Protein AF-A0A2A5FV32-F1 (afdb_monomer)

Sequence (142 aa):
MTMEETANTTEHREHEEIYANAVRAGKRTYFFDVRRTRGNDYYLTITESKRRYNEDGTFHYQKHKVFLYKEDFEKFTDALTEAIKKIIELNKDKNDEMVDKISNNFTDVNFEDLGIPEQEKTEASDEQKAEEVIAEEEAKSE

Mean predicted aligned error: 16.53 Å

Structure (mmCIF, N/CA/C/O backbone):
data_AF-A0A2A5FV32-F1
#
_entry.id   AF-A0A2A5FV32-F1
#
loop_
_atom_site.group_PDB
_atom_site.id
_atom_site.type_symbol
_atom_site.label_atom_id
_atom_site.label_alt_id
_atom_site.label_comp_id
_atom_site.label_asym_id
_atom_site.label_entity_id
_atom_site.label_seq_id
_atom_site.pdbx_PDB_ins_code
_atom_site.Cartn_x
_atom_site.Cartn_y
_atom_site.Cartn_z
_atom_site.occupancy
_atom_site.B_iso_or_equiv
_atom_site.au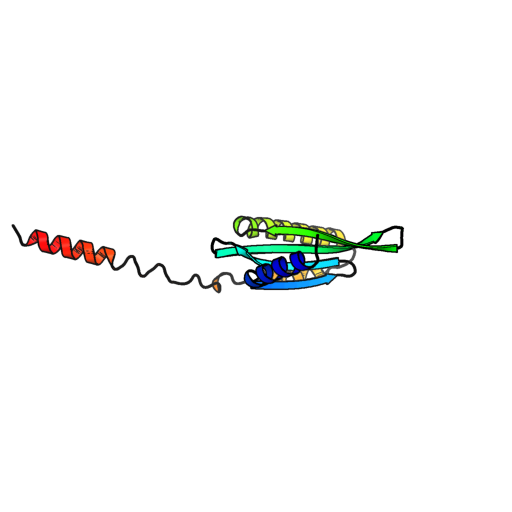th_seq_id
_atom_site.auth_comp_id
_atom_site.auth_asym_id
_atom_site.auth_atom_id
_atom_site.pdbx_PDB_model_num
ATOM 1 N N . MET A 1 1 ? 6.418 -30.245 -10.513 1.00 40.56 1 MET A N 1
ATOM 2 C CA . MET A 1 1 ? 5.256 -29.581 -9.892 1.00 40.56 1 MET A CA 1
ATOM 3 C C . MET A 1 1 ? 4.292 -29.261 -11.022 1.00 40.56 1 MET A C 1
ATOM 5 O O . MET A 1 1 ? 4.665 -28.522 -11.926 1.00 40.56 1 MET A O 1
ATOM 9 N N . THR A 1 2 ? 3.185 -29.996 -11.095 1.00 39.62 2 THR A N 1
ATOM 10 C CA . THR A 1 2 ? 2.245 -30.035 -12.227 1.00 39.62 2 THR A CA 1
ATOM 11 C C . THR A 1 2 ? 1.302 -28.830 -12.207 1.00 39.62 2 THR A C 1
ATOM 13 O O . THR A 1 2 ? 0.994 -28.288 -11.150 1.00 39.62 2 THR A O 1
ATOM 16 N N . MET A 1 3 ? 0.847 -28.396 -13.387 1.00 47.47 3 MET A N 1
ATOM 17 C CA . MET A 1 3 ? 0.011 -27.198 -13.563 1.00 47.47 3 MET A CA 1
ATOM 18 C C . MET A 1 3 ? -1.350 -27.254 -12.834 1.00 47.47 3 MET A C 1
ATOM 20 O O . MET A 1 3 ? -1.954 -26.207 -12.617 1.00 47.47 3 MET A O 1
ATOM 24 N N . GLU A 1 4 ? -1.799 -28.428 -12.378 1.00 44.41 4 GLU A N 1
ATOM 25 C CA . GLU A 1 4 ? -3.030 -28.597 -11.584 1.00 44.41 4 GLU A CA 1
ATOM 26 C C . GLU A 1 4 ? -2.939 -28.017 -10.162 1.00 44.41 4 GLU A C 1
ATOM 28 O O . GLU A 1 4 ? -3.949 -27.599 -9.603 1.00 44.41 4 GLU A O 1
ATOM 33 N N . GLU A 1 5 ? -1.740 -27.896 -9.584 1.00 40.31 5 GLU A N 1
ATOM 34 C CA . GLU A 1 5 ? -1.570 -27.373 -8.217 1.00 40.31 5 GLU A CA 1
ATOM 35 C C . GLU A 1 5 ? -1.752 -25.839 -8.143 1.00 40.31 5 GLU A C 1
ATOM 37 O O . GLU A 1 5 ? -2.017 -25.266 -7.085 1.00 40.31 5 GLU A O 1
ATOM 42 N N . THR A 1 6 ? -1.670 -25.151 -9.289 1.00 45.81 6 THR A N 1
ATOM 43 C CA . THR A 1 6 ? -1.813 -23.686 -9.359 1.00 45.81 6 THR A CA 1
ATOM 44 C C . THR A 1 6 ? -3.261 -23.192 -9.358 1.00 45.81 6 THR A C 1
ATOM 46 O O . THR A 1 6 ? -3.515 -22.081 -8.891 1.00 45.81 6 THR A O 1
ATOM 49 N N . ALA A 1 7 ? -4.220 -24.007 -9.808 1.00 44.19 7 ALA A N 1
ATOM 50 C CA . ALA A 1 7 ? -5.628 -23.609 -9.879 1.00 44.19 7 ALA A CA 1
ATOM 51 C C . ALA A 1 7 ? -6.270 -23.540 -8.483 1.00 44.19 7 ALA A C 1
ATOM 53 O O . ALA A 1 7 ? -6.899 -22.543 -8.131 1.00 44.19 7 ALA A O 1
ATOM 54 N N . ASN A 1 8 ? -5.988 -24.530 -7.632 1.00 39.22 8 ASN A N 1
ATOM 55 C CA . ASN A 1 8 ? -6.637 -24.670 -6.324 1.00 39.22 8 ASN A CA 1
ATOM 56 C C . ASN A 1 8 ? -6.202 -23.600 -5.298 1.00 39.22 8 ASN A C 1
ATOM 58 O O . ASN A 1 8 ? -6.913 -23.281 -4.351 1.00 39.22 8 ASN A O 1
ATOM 62 N N . THR A 1 9 ? -5.031 -22.986 -5.501 1.00 45.78 9 THR A N 1
ATOM 63 C CA . THR A 1 9 ? -4.564 -21.876 -4.650 1.00 45.78 9 THR A CA 1
ATOM 64 C C . THR A 1 9 ? -5.240 -20.545 -5.016 1.00 45.78 9 THR A C 1
ATOM 66 O O . THR A 1 9 ? -5.158 -19.583 -4.254 1.00 45.78 9 THR A O 1
ATOM 69 N N . THR A 1 10 ? -5.871 -20.448 -6.188 1.00 51.59 10 THR A N 1
ATOM 70 C CA . THR A 1 10 ? -6.459 -19.197 -6.690 1.00 51.59 10 THR A CA 1
ATOM 71 C C . THR A 1 10 ? -7.909 -19.042 -6.226 1.00 51.59 10 THR A C 1
ATOM 73 O O . THR A 1 10 ? -8.260 -17.974 -5.740 1.00 51.59 10 THR A O 1
ATOM 76 N N . GLU A 1 11 ? -8.700 -20.119 -6.220 1.00 49.41 11 GLU A N 1
ATOM 77 C CA . GLU A 1 11 ? -10.110 -20.084 -5.785 1.00 49.41 11 GLU A CA 1
ATOM 78 C C . GLU A 1 11 ? -10.278 -19.760 -4.289 1.00 49.41 11 GLU A C 1
ATOM 80 O O . GLU A 1 11 ? -11.127 -18.956 -3.910 1.00 49.41 11 GLU A O 1
ATOM 85 N N . HIS A 1 12 ? -9.408 -20.288 -3.419 1.00 51.19 12 HIS A N 1
ATOM 86 C CA . HIS A 1 12 ? -9.424 -19.923 -1.996 1.00 51.19 12 HIS A CA 1
ATOM 87 C C . HIS A 1 12 ? -8.994 -18.472 -1.731 1.00 51.19 12 HIS A C 1
ATOM 89 O O . HIS A 1 12 ? -9.350 -17.910 -0.698 1.00 51.19 12 HIS A O 1
ATOM 95 N N . ARG A 1 13 ? -8.232 -17.848 -2.642 1.00 55.59 13 ARG A N 1
ATOM 96 C CA . ARG A 1 13 ? -7.793 -16.452 -2.485 1.00 55.59 13 ARG A CA 1
ATOM 97 C C . ARG A 1 13 ? -8.897 -15.450 -2.790 1.00 55.59 13 ARG A C 1
ATOM 99 O O . ARG A 1 13 ? -8.855 -14.377 -2.199 1.00 55.59 13 ARG A O 1
ATOM 106 N N . GLU A 1 14 ? -9.834 -15.795 -3.670 1.00 55.94 14 GLU A N 1
ATOM 107 C CA . GLU A 1 14 ? -10.950 -14.925 -4.062 1.00 55.94 14 GLU A CA 1
ATOM 108 C C . GLU A 1 14 ? -12.035 -14.857 -2.978 1.00 55.94 14 GLU A C 1
ATOM 110 O O . GLU A 1 14 ? -12.624 -13.803 -2.765 1.00 55.94 14 GLU A O 1
ATOM 115 N N . HIS A 1 15 ? -12.252 -15.941 -2.225 1.00 55.69 15 HIS A N 1
ATOM 116 C CA . HIS A 1 15 ? -13.297 -15.994 -1.194 1.00 55.69 15 HIS A CA 1
ATOM 117 C C . HIS A 1 15 ? -13.001 -15.187 0.084 1.00 55.69 15 HIS A C 1
ATOM 119 O O . HIS A 1 15 ? -13.920 -14.918 0.857 1.00 55.69 15 HIS A O 1
ATOM 125 N N . GLU A 1 16 ? -11.749 -14.790 0.318 1.00 67.75 16 GLU A N 1
ATOM 126 C CA . GLU A 1 16 ? -11.340 -14.016 1.503 1.00 67.75 16 GLU A CA 1
ATOM 127 C C . GLU A 1 16 ? -11.004 -12.548 1.182 1.00 67.75 16 GLU A C 1
ATOM 129 O O . GLU A 1 16 ? -10.651 -11.791 2.090 1.00 67.75 16 GLU A O 1
ATOM 134 N N . GLU A 1 17 ? -11.086 -12.140 -0.088 1.00 75.94 17 GLU A N 1
ATOM 135 C CA . GLU A 1 17 ? -10.700 -10.813 -0.576 1.00 75.94 17 GLU A CA 1
ATOM 136 C C . GLU A 1 17 ? -11.930 -9.902 -0.696 1.00 75.94 17 GLU A C 1
ATOM 138 O O . GLU A 1 17 ? -12.800 -10.095 -1.538 1.00 75.94 17 GLU A O 1
ATOM 143 N N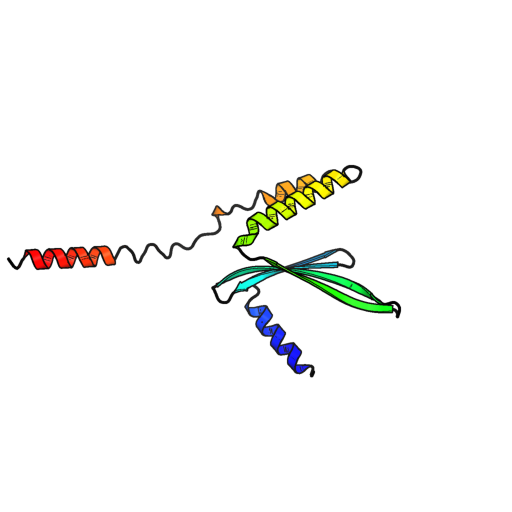 . ILE A 1 18 ? -12.020 -8.912 0.194 1.00 91.88 18 ILE A N 1
ATOM 144 C CA . ILE A 1 18 ? -13.190 -8.026 0.343 1.00 91.88 18 ILE A CA 1
ATOM 145 C C . ILE A 1 18 ? -13.043 -6.775 -0.518 1.00 91.88 18 ILE A C 1
ATOM 147 O O . ILE A 1 18 ? -14.021 -6.208 -0.998 1.00 91.88 18 ILE A O 1
ATOM 151 N N . TYR A 1 19 ? -11.803 -6.332 -0.695 1.00 93.56 19 TYR A N 1
ATOM 152 C CA . TYR A 1 19 ? -11.454 -5.175 -1.498 1.00 93.56 19 TYR A CA 1
ATOM 153 C C . TYR A 1 19 ? -10.116 -5.420 -2.176 1.00 93.56 19 TYR A C 1
ATOM 155 O O . TYR A 1 19 ? -9.199 -5.959 -1.556 1.00 93.56 19 TYR A O 1
ATOM 163 N N . ALA A 1 20 ? -10.005 -4.963 -3.419 1.00 94.06 20 ALA A N 1
ATOM 164 C CA . ALA A 1 20 ? -8.793 -5.043 -4.212 1.00 94.06 20 ALA A CA 1
ATOM 165 C C . ALA A 1 20 ? -8.617 -3.752 -5.012 1.00 94.06 20 ALA A C 1
ATOM 167 O O . ALA A 1 20 ? -9.526 -3.318 -5.725 1.00 94.06 20 ALA A O 1
ATOM 168 N N . ASN A 1 21 ? -7.435 -3.146 -4.933 1.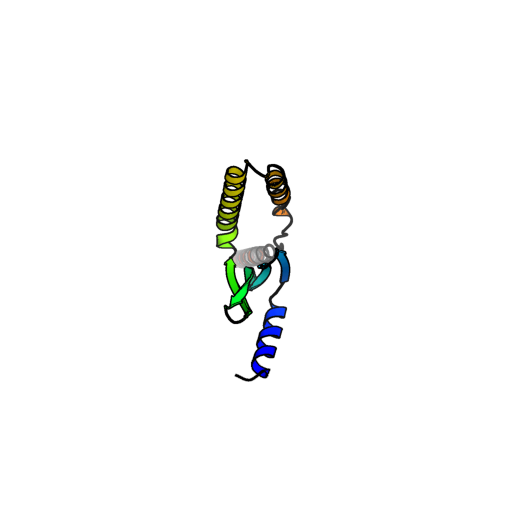00 95.00 21 ASN A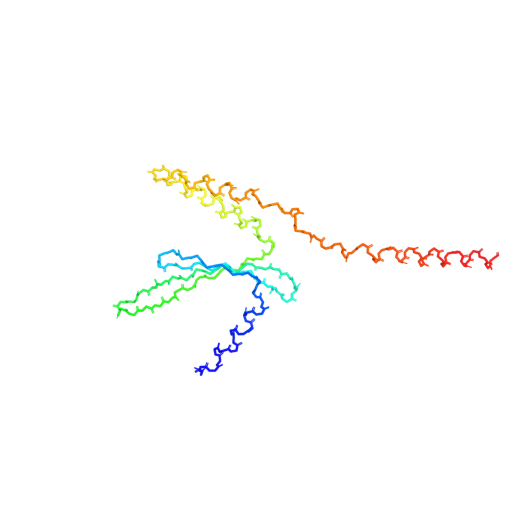 N 1
ATOM 169 C CA . ASN A 1 21 ? -7.082 -1.993 -5.754 1.00 95.00 21 ASN A CA 1
ATOM 170 C C . ASN A 1 21 ? -5.652 -2.109 -6.279 1.00 95.00 21 ASN A C 1
ATOM 172 O O . ASN A 1 21 ? -4.705 -2.299 -5.517 1.00 95.00 21 ASN A O 1
ATOM 176 N N . ALA A 1 22 ? -5.496 -1.969 -7.596 1.00 95.50 22 ALA A N 1
ATOM 177 C CA . ALA A 1 22 ? -4.214 -2.051 -8.276 1.00 95.50 22 ALA A CA 1
ATOM 178 C C . ALA A 1 22 ? -3.812 -0.694 -8.871 1.00 95.50 22 ALA A C 1
ATOM 180 O O . ALA A 1 22 ? -4.462 -0.168 -9.775 1.00 95.50 22 ALA A O 1
ATOM 181 N N . VAL A 1 23 ? -2.668 -0.169 -8.433 1.00 96.56 23 VAL A N 1
ATOM 182 C CA . VAL A 1 23 ? -2.098 1.100 -8.897 1.00 96.56 23 VAL A CA 1
ATOM 183 C C . VAL A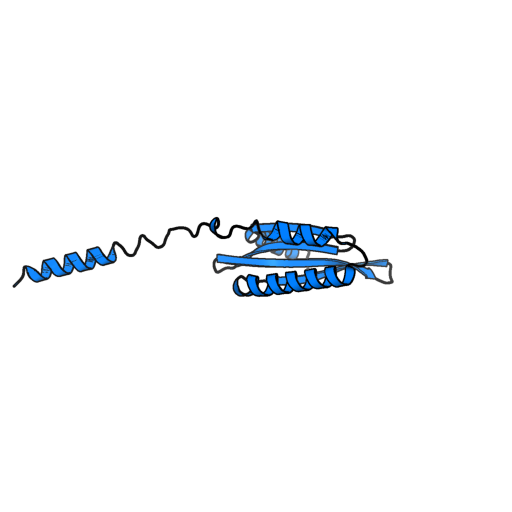 1 23 ? -0.851 0.831 -9.738 1.00 96.56 23 VAL A C 1
ATOM 185 O O . VAL A 1 23 ? 0.172 0.344 -9.250 1.00 96.56 23 VAL A O 1
ATOM 188 N N . ARG A 1 24 ? -0.908 1.164 -11.032 1.00 94.94 24 ARG A N 1
ATOM 189 C CA . ARG A 1 24 ? 0.234 1.045 -11.953 1.00 94.94 24 ARG A CA 1
ATOM 190 C C . ARG A 1 24 ? 1.105 2.300 -11.917 1.00 94.94 24 ARG A C 1
ATOM 192 O O . ARG A 1 24 ? 0.623 3.398 -12.158 1.00 94.94 24 ARG A O 1
ATOM 199 N N . ALA A 1 25 ? 2.407 2.115 -11.705 1.00 93.00 25 ALA A N 1
ATOM 200 C CA . ALA A 1 25 ? 3.407 3.180 -11.663 1.00 93.00 25 ALA A CA 1
ATOM 201 C C . ALA A 1 25 ? 4.652 2.779 -12.477 1.00 93.00 25 ALA A C 1
ATOM 203 O O . ALA A 1 25 ? 5.660 2.288 -11.956 1.00 93.00 25 ALA A O 1
ATOM 204 N N . GLY A 1 26 ? 4.579 2.946 -13.800 1.00 94.00 26 GLY A N 1
ATOM 205 C CA . GLY A 1 26 ? 5.674 2.608 -14.713 1.00 94.00 26 GLY A CA 1
ATOM 206 C C . GLY A 1 26 ? 6.044 1.118 -14.674 1.00 94.00 26 GLY A C 1
ATOM 207 O O . GLY A 1 26 ? 5.272 0.269 -15.109 1.00 94.00 26 GLY A O 1
ATOM 208 N N . LYS A 1 27 ? 7.246 0.788 -14.172 1.00 94.12 27 LYS A N 1
ATOM 209 C CA . LYS A 1 27 ? 7.734 -0.606 -14.039 1.00 94.12 27 LYS A CA 1
ATOM 210 C C . LYS A 1 27 ? 7.246 -1.314 -12.764 1.00 94.12 27 LYS A C 1
ATOM 212 O O . LYS A 1 27 ? 7.602 -2.479 -12.560 1.00 94.12 27 LYS A O 1
ATOM 217 N N . ARG A 1 28 ? 6.506 -0.615 -11.899 1.00 96.25 28 ARG A N 1
ATOM 218 C CA . ARG A 1 28 ? 5.958 -1.133 -10.641 1.00 96.25 28 ARG A CA 1
ATOM 219 C C . ARG A 1 28 ? 4.434 -1.185 -10.704 1.00 96.25 28 ARG A C 1
ATOM 221 O O . ARG A 1 28 ? 3.795 -0.383 -11.384 1.00 96.25 28 ARG A O 1
ATOM 228 N N . THR A 1 29 ? 3.845 -2.136 -10.001 1.00 97.06 29 THR A N 1
ATOM 229 C CA . THR A 1 29 ? 2.407 -2.190 -9.728 1.00 97.06 29 THR A CA 1
ATOM 230 C C . THR A 1 29 ? 2.230 -2.437 -8.242 1.00 97.06 29 THR A C 1
ATOM 232 O O . THR A 1 29 ? 2.838 -3.362 -7.708 1.00 97.06 29 THR A O 1
ATOM 235 N N . TYR A 1 30 ? 1.445 -1.591 -7.591 1.00 97.50 30 TYR A N 1
ATOM 236 C CA . TYR A 1 30 ? 1.079 -1.727 -6.190 1.00 97.50 30 TYR A CA 1
ATOM 237 C C . TYR A 1 30 ? -0.312 -2.346 -6.113 1.00 97.50 30 TYR A C 1
ATOM 239 O O . TYR A 1 30 ? -1.199 -1.927 -6.850 1.00 97.50 30 TYR A O 1
ATOM 247 N N . PHE A 1 31 ? -0.485 -3.338 -5.253 1.00 96.69 31 PHE A N 1
ATOM 248 C CA . PHE A 1 31 ? -1.764 -3.977 -4.964 1.00 96.69 31 PHE A CA 1
ATOM 249 C C . PHE A 1 31 ? -2.103 -3.717 -3.501 1.00 96.69 31 PHE A C 1
ATOM 251 O O . PHE A 1 31 ? -1.241 -3.915 -2.641 1.00 96.69 31 PHE A O 1
ATOM 258 N N . PHE A 1 32 ? -3.317 -3.249 -3.248 1.00 96.56 32 PHE A N 1
ATOM 259 C CA . PHE A 1 32 ? -3.875 -2.992 -1.929 1.00 96.56 32 PHE A CA 1
ATOM 260 C C . PHE A 1 32 ? -5.095 -3.894 -1.763 1.00 96.56 32 PHE A C 1
ATOM 262 O O . PHE A 1 32 ? -6.156 -3.599 -2.318 1.00 96.56 32 PHE A O 1
ATOM 269 N N . ASP A 1 33 ? -4.925 -4.982 -1.016 1.00 95.88 33 ASP A N 1
ATOM 270 C CA . ASP A 1 33 ? -5.967 -5.991 -0.826 1.00 95.88 33 ASP A CA 1
ATOM 271 C C . ASP A 1 33 ? -6.426 -5.971 0.637 1.00 95.88 33 ASP A C 1
ATOM 273 O O . ASP A 1 33 ? -5.594 -6.083 1.542 1.00 95.88 33 ASP A O 1
ATOM 277 N N . VAL A 1 34 ? -7.732 -5.886 0.890 1.00 95.50 34 VAL A N 1
ATOM 278 C CA . VAL A 1 34 ? -8.308 -6.088 2.230 1.00 95.50 34 VAL A CA 1
ATOM 279 C C . VAL A 1 34 ? -8.823 -7.513 2.314 1.00 95.50 34 VAL A C 1
ATOM 281 O O . VAL A 1 34 ? -9.646 -7.936 1.499 1.00 95.50 34 VAL A O 1
ATOM 284 N N . ARG A 1 35 ? -8.327 -8.257 3.301 1.00 93.50 35 ARG A N 1
ATOM 285 C CA . ARG A 1 35 ? -8.640 -9.673 3.493 1.00 93.50 35 ARG A CA 1
ATOM 286 C C . ARG A 1 35 ? -9.187 -9.925 4.890 1.00 93.50 35 ARG A C 1
ATOM 288 O O . ARG A 1 35 ? -8.867 -9.188 5.824 1.00 93.50 35 ARG A O 1
ATOM 295 N N . ARG A 1 36 ? -9.994 -10.977 5.033 1.00 91.81 36 ARG A N 1
ATOM 296 C CA . ARG A 1 36 ? -10.489 -11.443 6.336 1.00 91.81 36 ARG A CA 1
ATOM 297 C C . ARG A 1 36 ? -9.581 -12.520 6.921 1.00 91.81 36 ARG A C 1
ATOM 299 O O . ARG A 1 36 ? -9.090 -13.377 6.192 1.00 91.81 36 ARG A O 1
ATOM 306 N N . THR A 1 37 ? -9.366 -12.506 8.231 1.00 89.12 37 THR A N 1
ATOM 307 C CA . THR A 1 37 ? -8.774 -13.633 8.957 1.00 89.12 37 THR A CA 1
ATOM 308 C C . THR A 1 37 ? -9.846 -14.670 9.299 1.00 89.12 37 THR A C 1
ATOM 310 O O . THR A 1 37 ? -11.048 -14.416 9.214 1.00 89.12 37 THR A O 1
ATOM 313 N N . ARG A 1 38 ? -9.416 -15.843 9.777 1.00 87.88 38 ARG A N 1
ATOM 314 C CA . ARG A 1 38 ? -10.330 -16.853 10.338 1.00 87.88 38 ARG A CA 1
ATOM 315 C C . ARG A 1 38 ? -11.081 -16.365 11.583 1.00 87.88 38 ARG A C 1
ATOM 317 O O . ARG A 1 38 ? -12.148 -16.887 11.874 1.00 87.88 38 ARG A O 1
ATOM 324 N N . GLY A 1 39 ? -10.522 -15.389 12.302 1.00 88.75 39 GLY A N 1
ATOM 325 C CA . GLY A 1 39 ? -11.127 -14.759 13.480 1.00 88.75 39 GLY A CA 1
ATOM 326 C C . GLY A 1 39 ? -12.124 -13.654 13.137 1.00 88.75 39 GLY A C 1
ATOM 327 O O . GLY A 1 39 ? -12.510 -12.900 14.015 1.00 88.75 39 GLY A O 1
ATOM 328 N N . ASN A 1 40 ? -12.530 -13.544 11.869 1.00 87.00 40 ASN A N 1
ATOM 329 C CA . ASN A 1 40 ? -13.429 -12.522 11.348 1.00 87.00 40 ASN A CA 1
ATOM 330 C C . ASN A 1 40 ? -12.895 -11.077 11.326 1.00 87.00 40 ASN A C 1
ATOM 332 O O . ASN A 1 40 ? -13.622 -10.206 10.845 1.00 87.00 40 ASN A O 1
ATOM 336 N N . ASP A 1 41 ? -11.646 -10.842 11.731 1.00 91.94 41 ASP A N 1
ATOM 337 C CA . ASP A 1 41 ? -10.961 -9.550 11.616 1.00 91.94 41 ASP A CA 1
ATOM 338 C C . ASP A 1 41 ? -10.490 -9.251 10.191 1.00 91.94 41 ASP A C 1
ATOM 340 O O . ASP A 1 41 ? -10.294 -10.155 9.378 1.00 91.94 41 ASP A O 1
ATOM 344 N N . TYR A 1 42 ? -10.240 -7.975 9.905 1.00 94.12 42 TYR A N 1
ATOM 345 C CA . TYR A 1 42 ? -9.745 -7.513 8.611 1.00 94.12 42 TYR A CA 1
ATOM 346 C C . TYR A 1 42 ? -8.291 -7.052 8.698 1.00 94.12 42 TYR A C 1
ATOM 348 O O . TYR A 1 42 ? -7.888 -6.404 9.663 1.00 94.12 42 TYR A O 1
ATOM 356 N N . TYR A 1 43 ? -7.511 -7.360 7.666 1.00 94.75 43 TYR A N 1
ATOM 357 C CA . TYR A 1 43 ? -6.119 -6.938 7.538 1.00 94.75 43 TYR A CA 1
ATOM 358 C C . TYR A 1 43 ? -5.822 -6.477 6.109 1.00 94.75 43 TYR A C 1
ATOM 360 O O . TYR A 1 43 ? -6.476 -6.893 5.147 1.00 94.75 43 TYR A O 1
ATOM 368 N N . LEU A 1 44 ? -4.821 -5.610 5.972 1.00 95.62 44 LEU A N 1
ATOM 369 C CA . LEU A 1 44 ? -4.384 -5.064 4.692 1.00 95.62 44 LEU A CA 1
ATOM 370 C C . LEU A 1 44 ? -3.151 -5.824 4.197 1.00 95.62 44 LEU A C 1
ATOM 372 O O . LEU A 1 44 ? -2.175 -6.020 4.922 1.00 95.62 44 LEU A O 1
ATOM 376 N N . THR A 1 45 ? -3.172 -6.228 2.932 1.00 95.88 45 THR A N 1
ATOM 377 C CA . THR A 1 45 ? -2.002 -6.736 2.217 1.00 95.88 45 THR A CA 1
ATOM 378 C C . THR A 1 45 ? -1.577 -5.715 1.175 1.00 95.88 45 THR A C 1
ATOM 380 O O . THR A 1 45 ? -2.310 -5.449 0.225 1.00 95.88 45 THR A O 1
ATOM 383 N N . ILE A 1 46 ? -0.365 -5.179 1.315 1.00 96.56 46 ILE A N 1
ATOM 384 C CA . ILE A 1 46 ? 0.239 -4.286 0.323 1.00 96.56 46 ILE A CA 1
ATOM 385 C C . ILE A 1 46 ? 1.296 -5.078 -0.438 1.00 96.56 46 ILE A C 1
ATOM 387 O O . ILE A 1 46 ? 2.251 -5.579 0.155 1.00 96.56 46 ILE A O 1
ATOM 391 N N . THR A 1 47 ? 1.149 -5.197 -1.756 1.00 97.44 47 THR A N 1
ATOM 392 C CA . THR A 1 47 ? 2.136 -5.877 -2.605 1.00 97.44 47 THR A CA 1
ATOM 393 C C . THR A 1 47 ? 2.710 -4.925 -3.643 1.00 97.44 47 THR A C 1
ATOM 395 O O . THR A 1 47 ? 1.992 -4.446 -4.510 1.00 97.44 47 THR A O 1
ATOM 398 N N . GLU A 1 48 ? 4.024 -4.710 -3.636 1.00 96.69 48 GLU A N 1
ATOM 399 C CA . GLU A 1 48 ? 4.736 -4.129 -4.774 1.00 96.69 48 GLU A CA 1
ATOM 400 C C . GLU A 1 48 ? 5.192 -5.253 -5.708 1.00 96.69 48 GLU A C 1
ATOM 402 O O . GLU A 1 48 ? 5.975 -6.112 -5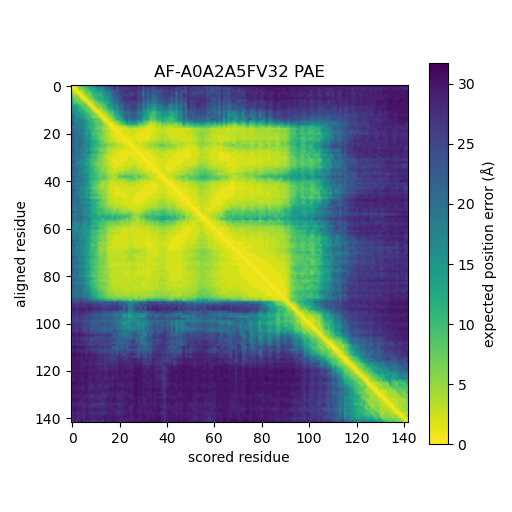.313 1.00 96.69 48 GLU A O 1
ATOM 407 N N . SER A 1 49 ? 4.774 -5.224 -6.970 1.00 96.50 49 SER A N 1
ATOM 408 C CA . SER A 1 49 ? 5.358 -6.028 -8.043 1.00 96.50 49 SER A CA 1
ATOM 409 C C . SER A 1 49 ? 6.214 -5.151 -8.949 1.00 96.50 49 SER A C 1
ATOM 411 O O . SER A 1 49 ? 5.710 -4.254 -9.625 1.00 96.50 49 SER A O 1
ATOM 413 N N . LYS A 1 50 ? 7.518 -5.419 -8.995 1.00 96.50 50 LYS A N 1
ATOM 414 C CA . LYS A 1 50 ? 8.487 -4.701 -9.824 1.00 96.50 50 LYS A CA 1
ATOM 415 C C . LYS A 1 50 ? 9.011 -5.600 -10.931 1.00 96.50 50 LYS A C 1
ATOM 417 O O . LYS A 1 50 ? 9.608 -6.643 -10.665 1.00 96.50 50 LYS A O 1
ATOM 422 N N . ARG A 1 51 ? 8.862 -5.163 -12.182 1.00 94.62 51 ARG A N 1
ATOM 423 C CA . ARG A 1 51 ? 9.468 -5.853 -13.327 1.00 94.62 51 ARG A CA 1
ATOM 424 C C . ARG A 1 51 ? 10.983 -5.628 -13.337 1.00 94.62 51 ARG A C 1
ATOM 426 O O . ARG A 1 51 ? 11.446 -4.485 -13.409 1.00 94.62 51 ARG A O 1
ATOM 433 N N . ARG A 1 52 ? 11.748 -6.715 -13.278 1.00 94.06 52 ARG A N 1
ATOM 434 C CA . ARG A 1 52 ? 13.210 -6.763 -13.381 1.00 94.06 52 ARG A CA 1
ATOM 435 C C . ARG A 1 52 ? 13.606 -7.419 -14.696 1.00 94.06 52 ARG A C 1
ATOM 437 O O . ARG A 1 52 ? 12.932 -8.338 -15.145 1.00 94.06 52 ARG A O 1
ATOM 444 N N . TYR A 1 53 ? 14.685 -6.924 -15.285 1.00 93.12 53 TYR A N 1
ATOM 445 C CA . TYR A 1 53 ? 15.297 -7.498 -16.477 1.00 93.12 53 TYR A CA 1
ATOM 446 C C . TYR A 1 53 ? 16.621 -8.128 -16.073 1.00 93.12 53 TYR A C 1
ATOM 448 O O . TYR A 1 53 ? 17.356 -7.540 -15.278 1.00 93.12 53 TYR A O 1
ATOM 456 N N . ASN A 1 54 ? 16.878 -9.311 -16.602 1.00 92.50 54 ASN A N 1
ATOM 457 C CA . ASN A 1 54 ? 18.135 -10.022 -16.474 1.00 92.50 54 ASN A CA 1
ATOM 458 C C . ASN A 1 54 ? 19.075 -9.610 -17.623 1.00 92.50 54 ASN A C 1
ATOM 460 O O . ASN A 1 54 ? 18.641 -9.004 -18.606 1.00 92.50 54 ASN A O 1
ATOM 464 N N . GLU A 1 55 ? 20.365 -9.928 -17.500 1.00 92.12 55 GLU A N 1
ATOM 465 C CA . GLU A 1 55 ? 21.384 -9.592 -18.512 1.00 92.12 55 GLU A CA 1
ATOM 466 C C . GLU A 1 55 ? 21.165 -10.320 -19.847 1.00 92.12 55 GLU A C 1
ATOM 468 O O . GLU A 1 55 ? 21.519 -9.806 -20.903 1.00 92.12 55 GLU A O 1
ATOM 473 N N . ASP A 1 56 ? 20.506 -11.478 -19.808 1.00 93.00 56 ASP A N 1
ATOM 474 C CA . ASP A 1 56 ? 20.113 -12.277 -20.974 1.00 93.00 56 ASP A CA 1
ATOM 475 C C . ASP A 1 56 ? 18.862 -11.738 -21.702 1.00 93.00 56 ASP A C 1
ATOM 477 O O . ASP A 1 56 ? 18.392 -12.335 -22.670 1.00 93.00 56 ASP A O 1
ATOM 481 N N . GLY A 1 57 ? 18.300 -10.615 -21.243 1.00 90.38 57 GLY A N 1
ATOM 482 C CA . GLY A 1 57 ? 17.093 -10.006 -21.803 1.00 90.38 57 GLY A CA 1
ATOM 483 C C . GLY A 1 57 ? 15.780 -10.626 -21.315 1.00 90.38 57 GLY A C 1
ATOM 484 O O . GLY A 1 57 ? 14.708 -10.107 -21.640 1.00 90.38 57 GLY A O 1
ATOM 485 N N . THR A 1 58 ? 15.824 -11.683 -20.499 1.00 94.00 58 THR A N 1
ATOM 486 C CA . THR A 1 58 ? 14.627 -12.224 -19.844 1.00 94.00 58 THR A CA 1
ATOM 487 C C . THR A 1 58 ? 14.131 -11.275 -18.748 1.00 94.00 58 THR A C 1
ATOM 489 O O . THR A 1 58 ? 14.853 -10.390 -18.279 1.00 94.00 58 THR A O 1
ATOM 492 N N . PHE A 1 59 ? 12.869 -11.417 -18.336 1.00 92.56 59 PHE A N 1
ATOM 493 C CA . PHE A 1 59 ? 12.303 -10.608 -17.258 1.00 92.56 59 PHE A CA 1
ATOM 494 C C . PHE A 1 59 ? 11.622 -11.468 -16.199 1.00 92.56 59 PHE A C 1
ATOM 496 O O . PHE A 1 59 ? 11.058 -12.520 -16.486 1.00 92.56 59 PHE A O 1
ATOM 503 N N . HIS A 1 60 ? 11.637 -10.975 -14.965 1.00 94.19 60 HIS A N 1
ATOM 504 C CA . HIS A 1 60 ? 10.916 -11.560 -13.842 1.00 94.19 60 HIS A CA 1
ATOM 505 C C . HIS A 1 60 ? 10.242 -10.464 -13.013 1.00 94.19 60 HIS A C 1
ATOM 507 O O . HIS A 1 60 ? 10.616 -9.288 -13.068 1.00 94.19 60 HIS A O 1
ATOM 513 N N . TYR A 1 61 ? 9.227 -10.839 -12.239 1.00 94.38 61 TYR A N 1
ATOM 514 C CA . TYR A 1 61 ? 8.555 -9.927 -11.318 1.00 94.38 61 TYR A CA 1
ATOM 515 C C . TYR A 1 61 ? 9.045 -10.175 -9.899 1.00 94.38 61 TYR A C 1
ATOM 517 O O . TYR A 1 61 ? 8.794 -11.230 -9.321 1.00 94.38 61 TYR A O 1
ATOM 525 N N . GLN A 1 62 ? 9.716 -9.183 -9.327 1.00 95.38 62 GLN A N 1
ATOM 526 C CA . GLN A 1 62 ? 10.064 -9.177 -7.914 1.00 95.38 62 GLN A CA 1
ATOM 527 C C . GLN A 1 62 ? 8.860 -8.668 -7.122 1.00 95.38 62 GLN A C 1
ATOM 529 O O . GLN A 1 62 ? 8.382 -7.565 -7.389 1.00 95.38 62 GLN A O 1
ATOM 534 N N . LYS A 1 63 ? 8.353 -9.470 -6.182 1.00 94.56 63 LYS A N 1
ATOM 535 C CA . LYS A 1 63 ? 7.234 -9.089 -5.314 1.00 94.56 63 LYS A CA 1
ATOM 536 C C . LYS A 1 63 ? 7.743 -8.770 -3.910 1.00 94.56 63 LYS A C 1
ATOM 538 O O . LYS A 1 63 ? 8.436 -9.591 -3.318 1.00 94.56 63 LYS A O 1
ATOM 543 N N . HIS A 1 64 ? 7.373 -7.613 -3.381 1.00 95.94 64 HIS A N 1
ATOM 544 C CA . HIS A 1 64 ? 7.520 -7.265 -1.971 1.00 95.94 64 HIS A CA 1
ATOM 545 C C . HIS A 1 64 ? 6.127 -7.216 -1.366 1.00 95.94 64 HIS A C 1
ATOM 547 O O . HIS A 1 64 ? 5.265 -6.530 -1.907 1.00 95.94 64 HIS A O 1
ATOM 553 N N . LYS A 1 65 ? 5.894 -7.963 -0.289 1.00 96.31 65 LYS A N 1
ATOM 554 C CA . LYS A 1 65 ? 4.588 -8.051 0.359 1.00 96.31 65 LYS A CA 1
ATOM 555 C C . LYS A 1 65 ? 4.709 -7.614 1.812 1.00 96.31 65 LYS A C 1
ATOM 557 O O . LYS A 1 65 ? 5.611 -8.070 2.511 1.00 96.31 65 LYS A O 1
ATOM 562 N N . VAL A 1 66 ? 3.791 -6.757 2.232 1.00 96.00 66 VAL A N 1
ATOM 563 C CA . VAL A 1 66 ? 3.614 -6.302 3.609 1.00 96.00 66 VAL A CA 1
ATOM 564 C C . VAL A 1 66 ? 2.218 -6.715 4.054 1.00 96.00 66 VAL A C 1
ATOM 566 O O . VAL A 1 66 ? 1.254 -6.540 3.307 1.00 96.00 66 V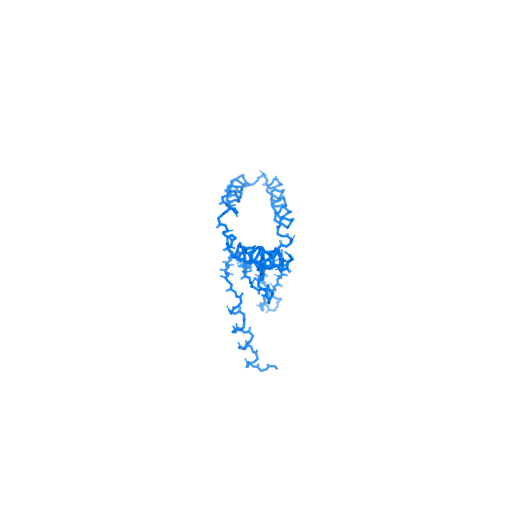AL A O 1
ATOM 569 N N . PHE A 1 67 ? 2.132 -7.276 5.254 1.00 95.50 67 PHE A N 1
ATOM 570 C CA . PHE A 1 67 ? 0.877 -7.537 5.945 1.00 95.50 67 PHE A CA 1
ATOM 571 C C . PHE A 1 67 ? 0.755 -6.522 7.068 1.00 95.50 67 PHE A C 1
ATOM 573 O O . PHE A 1 67 ? 1.716 -6.324 7.811 1.00 95.50 67 PHE A O 1
ATOM 580 N N . LEU A 1 68 ? -0.400 -5.882 7.164 1.00 96.12 68 LEU A N 1
ATOM 581 C CA . LEU A 1 68 ? -0.688 -4.898 8.187 1.00 96.12 68 LEU A CA 1
ATOM 582 C C . LEU A 1 68 ? -1.982 -5.303 8.889 1.00 96.12 68 LEU A C 1
ATOM 584 O O . LEU A 1 68 ? -3.019 -5.453 8.237 1.00 96.12 68 LEU A O 1
ATOM 588 N N . TYR A 1 69 ? -1.898 -5.502 10.200 1.00 95.25 69 TYR A N 1
ATOM 589 C CA . TYR A 1 69 ? -3.022 -5.878 11.053 1.00 95.25 69 TYR A CA 1
ATOM 590 C C . TYR A 1 69 ? -3.581 -4.653 11.783 1.00 95.25 69 TYR A C 1
ATOM 592 O O . TYR A 1 69 ? -2.938 -3.601 11.838 1.00 95.25 69 TYR A O 1
ATOM 600 N N . LYS A 1 70 ? -4.802 -4.784 12.307 1.00 93.25 70 LYS A N 1
ATOM 601 C CA . LYS A 1 70 ? -5.597 -3.683 12.869 1.00 93.25 70 LYS A CA 1
ATOM 602 C C . LYS A 1 70 ? -4.857 -2.908 13.962 1.00 93.25 70 LYS A C 1
ATOM 604 O O . LYS A 1 70 ? -4.947 -1.686 14.010 1.00 93.25 70 LYS A O 1
ATOM 609 N N . GLU A 1 71 ? -4.119 -3.607 14.815 1.00 95.19 71 GLU A N 1
ATOM 610 C CA . GLU A 1 71 ? -3.342 -3.053 15.925 1.00 95.19 71 GLU A CA 1
ATOM 611 C C . GLU A 1 71 ? -2.227 -2.090 15.488 1.00 95.19 71 GLU A C 1
ATOM 613 O O . GLU A 1 71 ? -1.827 -1.218 16.261 1.00 95.19 71 GLU A O 1
ATOM 618 N N . ASP A 1 72 ? -1.754 -2.217 14.246 1.00 96.81 72 ASP A N 1
ATOM 619 C CA . ASP A 1 72 ? -0.630 -1.448 13.714 1.00 96.81 72 ASP A CA 1
ATOM 620 C C . ASP A 1 72 ? -1.069 -0.311 12.776 1.00 96.81 72 ASP A C 1
ATOM 622 O O . ASP A 1 72 ? -0.228 0.485 12.354 1.00 96.81 72 ASP A O 1
ATOM 626 N N . PHE A 1 73 ? -2.363 -0.201 12.441 1.00 93.75 73 PHE A N 1
ATOM 627 C CA . PHE A 1 73 ? -2.870 0.754 11.443 1.00 93.75 73 PHE A CA 1
ATOM 628 C C . PHE A 1 73 ? -2.508 2.202 11.755 1.00 93.75 73 PHE A C 1
ATOM 630 O O . PHE A 1 73 ? -2.001 2.901 10.878 1.00 93.75 73 PHE A O 1
ATOM 637 N N . GLU A 1 74 ? -2.736 2.636 12.991 1.00 94.69 74 GLU A N 1
ATOM 638 C CA . GLU A 1 74 ? -2.478 4.010 13.425 1.00 94.69 74 GLU A CA 1
ATOM 639 C C . GLU A 1 74 ? -0.984 4.342 13.316 1.00 94.69 74 GLU A C 1
ATOM 641 O O . GLU A 1 74 ? -0.580 5.187 12.518 1.00 94.69 74 GLU A O 1
ATOM 646 N N . LYS A 1 75 ? -0.136 3.564 14.002 1.00 95.62 75 LYS A N 1
ATOM 647 C CA . LYS A 1 75 ? 1.322 3.766 14.017 1.00 95.62 75 LYS A CA 1
ATOM 648 C C . LYS A 1 75 ? 1.941 3.699 12.623 1.00 95.62 75 LYS A C 1
ATOM 650 O O . LYS A 1 75 ? 2.836 4.482 12.306 1.00 95.62 75 LYS A O 1
ATOM 655 N N . PHE A 1 76 ? 1.495 2.754 11.795 1.00 96.25 76 PHE A N 1
ATOM 656 C CA . PHE A 1 76 ? 2.005 2.602 10.437 1.00 96.25 76 PHE A CA 1
ATOM 657 C C . PHE A 1 76 ? 1.603 3.781 9.553 1.00 96.25 76 PHE A C 1
ATOM 659 O O . PHE A 1 76 ? 2.435 4.291 8.801 1.00 96.25 76 PHE A O 1
ATOM 666 N N . THR A 1 77 ? 0.349 4.227 9.639 1.00 94.00 77 THR A N 1
ATOM 667 C CA . THR A 1 77 ? -0.164 5.306 8.788 1.00 94.00 77 THR A CA 1
ATOM 668 C C . THR A 1 77 ? 0.441 6.653 9.156 1.00 94.00 77 THR A C 1
ATOM 670 O O . THR A 1 77 ? 0.815 7.410 8.257 1.00 94.00 77 THR A O 1
ATOM 673 N N . ASP A 1 78 ? 0.635 6.918 10.446 1.00 95.44 78 ASP A N 1
ATOM 674 C CA . ASP A 1 78 ? 1.323 8.118 10.923 1.00 95.44 78 ASP A CA 1
ATOM 675 C C . ASP A 1 78 ? 2.770 8.157 10.432 1.00 95.44 78 ASP A C 1
ATOM 677 O O . ASP A 1 78 ? 3.181 9.121 9.780 1.00 95.44 78 ASP A O 1
ATOM 681 N N . ALA A 1 79 ? 3.522 7.071 10.645 1.00 96.94 79 ALA A N 1
ATOM 682 C CA . ALA A 1 79 ? 4.913 6.973 10.208 1.00 96.94 79 ALA A CA 1
ATOM 683 C C . ALA A 1 79 ? 5.050 7.076 8.679 1.00 96.94 79 ALA A C 1
ATOM 685 O O . ALA A 1 79 ? 5.959 7.740 8.172 1.00 96.94 79 ALA A O 1
ATOM 686 N N . LEU A 1 80 ? 4.140 6.452 7.923 1.00 94.75 80 LEU A N 1
ATOM 687 C CA . LEU A 1 80 ? 4.106 6.546 6.464 1.00 94.75 80 LEU A CA 1
ATOM 688 C C . LEU A 1 80 ? 3.828 7.983 6.008 1.00 94.75 80 LEU A C 1
ATOM 690 O O . LEU A 1 80 ? 4.517 8.498 5.125 1.00 94.75 80 LEU A O 1
ATOM 694 N N . THR A 1 81 ? 2.842 8.636 6.617 1.00 93.62 81 THR A N 1
ATOM 695 C CA . THR A 1 81 ? 2.454 10.011 6.292 1.00 93.62 81 THR A CA 1
ATOM 696 C C . THR A 1 81 ? 3.582 10.987 6.599 1.00 93.62 81 THR A C 1
ATOM 698 O O . THR A 1 81 ? 3.893 11.844 5.770 1.00 93.62 81 THR A O 1
ATOM 701 N N . GLU A 1 82 ? 4.233 10.854 7.754 1.00 95.31 82 GLU A N 1
ATOM 702 C CA . GLU A 1 82 ? 5.379 11.678 8.136 1.00 95.31 82 GLU A CA 1
ATOM 703 C C . GLU A 1 82 ? 6.560 11.476 7.178 1.00 95.31 82 GLU A C 1
ATOM 705 O O . GLU A 1 82 ? 7.126 12.454 6.682 1.00 95.31 82 GLU A O 1
ATOM 710 N N . ALA A 1 83 ? 6.882 10.228 6.827 1.00 95.19 83 ALA A N 1
ATOM 711 C CA . ALA A 1 83 ? 7.938 9.929 5.865 1.00 95.19 83 ALA A CA 1
ATOM 712 C C . ALA A 1 83 ? 7.649 10.544 4.485 1.00 95.19 83 ALA A C 1
ATOM 714 O O . ALA A 1 83 ? 8.538 11.147 3.880 1.00 95.19 83 ALA A O 1
ATOM 715 N N . ILE A 1 84 ? 6.406 10.454 3.998 1.00 92.69 84 ILE A N 1
ATOM 716 C CA . ILE A 1 84 ? 5.990 11.078 2.733 1.00 92.69 84 ILE A CA 1
ATOM 717 C C . ILE A 1 84 ? 6.107 12.601 2.821 1.00 92.69 84 ILE A C 1
ATOM 719 O O . ILE A 1 84 ? 6.717 13.209 1.941 1.00 92.69 84 ILE A O 1
ATOM 723 N N . LYS A 1 85 ? 5.587 13.222 3.887 1.00 90.00 85 LYS A N 1
ATOM 724 C CA . LYS A 1 85 ? 5.708 14.671 4.114 1.00 90.00 85 LYS A CA 1
ATOM 725 C C . LYS A 1 85 ? 7.169 15.106 4.096 1.00 90.00 85 LYS A C 1
ATOM 727 O O . LYS A 1 85 ? 7.498 16.076 3.414 1.00 90.00 85 LYS A O 1
ATOM 732 N N . LYS A 1 86 ? 8.053 14.356 4.763 1.00 92.44 86 LYS A N 1
ATOM 733 C CA . LYS A 1 86 ? 9.481 14.673 4.792 1.00 92.44 86 LYS A CA 1
ATOM 734 C C . LYS A 1 86 ? 10.128 14.555 3.417 1.00 92.44 86 LYS A C 1
ATOM 736 O O . LYS A 1 86 ? 10.909 15.422 3.036 1.00 92.44 86 LYS A O 1
ATOM 741 N N . ILE A 1 87 ? 9.786 13.520 2.648 1.00 90.25 87 ILE A N 1
ATOM 742 C CA . ILE A 1 87 ? 10.249 13.369 1.263 1.00 90.25 87 ILE A CA 1
ATOM 743 C C . ILE A 1 87 ? 9.809 14.566 0.421 1.00 90.25 87 ILE A C 1
ATOM 745 O O . ILE A 1 87 ? 10.605 15.070 -0.367 1.00 90.25 87 ILE A O 1
ATOM 749 N N . ILE A 1 88 ? 8.568 15.032 0.563 1.00 88.31 88 ILE A N 1
ATOM 750 C CA . ILE A 1 88 ? 8.097 16.170 -0.227 1.00 88.31 88 ILE A CA 1
ATOM 751 C C . ILE A 1 88 ? 8.805 17.458 0.200 1.00 88.31 88 ILE A C 1
ATOM 753 O O . ILE A 1 88 ? 9.281 18.174 -0.670 1.00 88.31 88 ILE A O 1
ATOM 757 N N . GLU A 1 89 ? 8.960 17.711 1.503 1.00 89.31 89 GLU A N 1
ATOM 758 C CA . GLU A 1 89 ? 9.734 18.845 2.032 1.00 89.31 89 GLU A CA 1
ATOM 759 C C . GLU A 1 89 ? 11.159 18.880 1.461 1.00 89.31 89 GLU A C 1
ATOM 761 O O . GLU A 1 89 ? 11.603 19.916 0.980 1.00 89.31 89 GLU A O 1
ATOM 766 N N . LEU A 1 90 ? 11.857 17.740 1.442 1.00 89.94 90 LEU A N 1
ATOM 767 C CA . LEU A 1 90 ? 13.202 17.632 0.864 1.0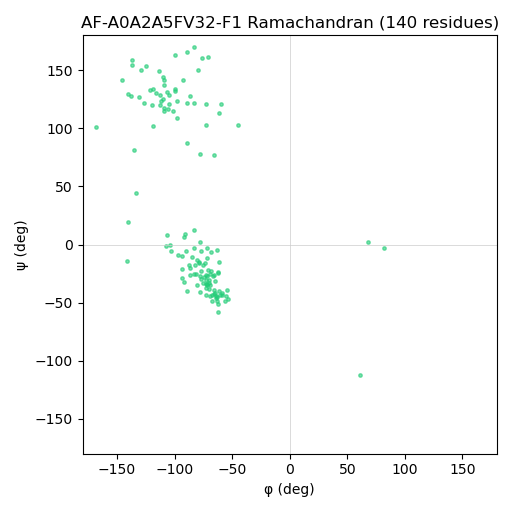0 89.94 90 LEU A CA 1
ATOM 768 C C . LEU A 1 90 ? 13.216 17.831 -0.658 1.00 89.94 90 LEU A C 1
ATOM 770 O O . LEU A 1 90 ? 14.222 18.253 -1.220 1.00 89.94 90 LEU A O 1
ATOM 774 N N . ASN A 1 91 ? 12.104 17.529 -1.325 1.00 84.50 91 ASN A N 1
ATOM 775 C CA . ASN A 1 91 ? 11.924 17.727 -2.757 1.00 84.50 91 ASN A CA 1
ATOM 776 C C . ASN A 1 91 ? 11.303 19.092 -3.103 1.00 84.50 91 ASN A C 1
ATOM 778 O O . ASN A 1 91 ? 11.001 19.302 -4.278 1.00 84.50 91 ASN A O 1
ATOM 782 N N . LYS A 1 92 ? 11.110 20.020 -2.148 1.00 63.91 92 LYS A N 1
ATOM 783 C CA . LYS A 1 92 ? 10.491 21.344 -2.386 1.00 63.91 92 LYS A CA 1
ATOM 784 C C . LYS A 1 92 ? 11.268 22.268 -3.326 1.00 63.91 92 LYS A C 1
ATOM 786 O O . LYS A 1 92 ? 10.712 23.265 -3.764 1.00 63.91 92 LYS A O 1
ATOM 791 N N . ASP A 1 93 ? 12.454 21.878 -3.786 1.00 56.16 93 ASP A N 1
ATOM 792 C CA . ASP A 1 93 ? 13.047 22.479 -4.987 1.00 56.16 93 ASP A CA 1
ATOM 793 C C . ASP A 1 93 ? 12.331 22.058 -6.299 1.00 56.16 93 ASP A C 1
ATOM 795 O O . ASP A 1 93 ? 12.716 22.515 -7.377 1.00 56.16 93 ASP A O 1
ATOM 799 N N . LYS A 1 94 ? 11.317 21.168 -6.267 1.00 58.00 94 LYS A N 1
ATOM 800 C CA . LYS A 1 94 ? 10.702 20.577 -7.475 1.00 58.00 94 LYS A CA 1
ATOM 801 C C . LYS A 1 94 ? 9.180 20.351 -7.515 1.00 58.00 94 LYS A C 1
ATOM 803 O O . LYS A 1 94 ? 8.725 20.103 -8.625 1.00 58.00 94 LYS A O 1
ATOM 808 N N . ASN A 1 95 ? 8.382 20.389 -6.436 1.00 57.28 95 ASN A N 1
ATOM 809 C CA . ASN A 1 95 ? 6.911 20.190 -6.536 1.00 57.28 95 ASN A CA 1
ATOM 810 C C . ASN A 1 95 ? 6.133 20.551 -5.246 1.00 57.28 95 ASN A C 1
ATOM 812 O O . ASN A 1 95 ? 6.048 19.724 -4.340 1.00 57.28 95 ASN A O 1
ATOM 816 N N . ASP A 1 96 ? 5.498 21.728 -5.187 1.00 57.38 96 ASP A N 1
ATOM 817 C CA . ASP A 1 96 ? 4.625 22.139 -4.062 1.00 57.38 96 ASP A CA 1
ATOM 818 C C . ASP A 1 96 ? 3.179 21.588 -4.167 1.00 57.38 96 ASP A C 1
ATOM 820 O O . ASP A 1 96 ? 2.532 21.342 -3.155 1.00 57.38 96 ASP A O 1
ATOM 824 N N . GLU A 1 97 ? 2.671 21.279 -5.368 1.00 61.59 97 GLU A N 1
ATOM 825 C CA . GLU A 1 97 ? 1.251 20.912 -5.584 1.00 61.59 97 GLU A CA 1
ATOM 826 C C . GLU A 1 97 ? 0.828 19.526 -5.048 1.00 61.59 97 GLU A C 1
ATOM 828 O O . GLU A 1 97 ? -0.358 19.180 -5.040 1.00 61.59 97 GLU A O 1
ATOM 833 N N . MET A 1 98 ? 1.785 18.683 -4.651 1.00 62.53 98 MET A N 1
ATOM 834 C CA . MET A 1 98 ? 1.516 17.299 -4.242 1.00 62.53 98 MET A CA 1
ATOM 835 C C . MET A 1 98 ? 1.159 17.174 -2.754 1.00 62.53 98 MET A C 1
ATOM 837 O O . MET A 1 98 ? 0.444 16.244 -2.386 1.00 62.53 98 MET A O 1
ATOM 841 N N . VAL A 1 99 ? 1.620 18.102 -1.905 1.00 60.03 99 VAL A N 1
ATOM 842 C CA . VAL A 1 99 ? 1.389 18.060 -0.447 1.00 60.03 99 VAL A CA 1
ATOM 843 C C . VAL A 1 99 ? -0.088 18.266 -0.123 1.00 60.03 99 VAL A C 1
ATOM 845 O O . VAL A 1 99 ? -0.670 17.458 0.601 1.00 60.03 99 VAL A O 1
ATOM 848 N N . ASP A 1 100 ? -0.702 19.287 -0.719 1.00 62.41 100 ASP A N 1
ATOM 849 C CA . ASP A 1 100 ? -2.071 19.704 -0.398 1.00 62.41 100 ASP A CA 1
ATOM 850 C C . ASP A 1 100 ? -3.114 18.636 -0.765 1.00 62.41 100 ASP A C 1
ATOM 852 O O . ASP A 1 100 ? -4.127 18.470 -0.089 1.00 62.41 100 ASP A O 1
ATOM 856 N N . LYS A 1 101 ? -2.856 17.841 -1.811 1.00 62.88 101 LYS A N 1
ATOM 857 C CA . LYS A 1 101 ? -3.755 16.749 -2.228 1.00 62.88 101 LYS A CA 1
ATOM 858 C C . LYS A 1 101 ? -3.715 15.551 -1.280 1.00 62.88 101 LYS A C 1
ATOM 860 O O . LYS A 1 101 ? -4.714 14.853 -1.142 1.00 62.88 101 LYS A O 1
ATOM 865 N N . ILE A 1 102 ? -2.573 15.298 -0.642 1.00 64.44 102 ILE A N 1
ATOM 866 C CA . ILE A 1 102 ? -2.423 14.185 0.304 1.00 64.44 102 ILE A CA 1
ATOM 867 C C . ILE A 1 102 ? -3.056 14.551 1.647 1.00 64.44 102 ILE A C 1
ATOM 869 O O . ILE A 1 102 ? -3.741 13.719 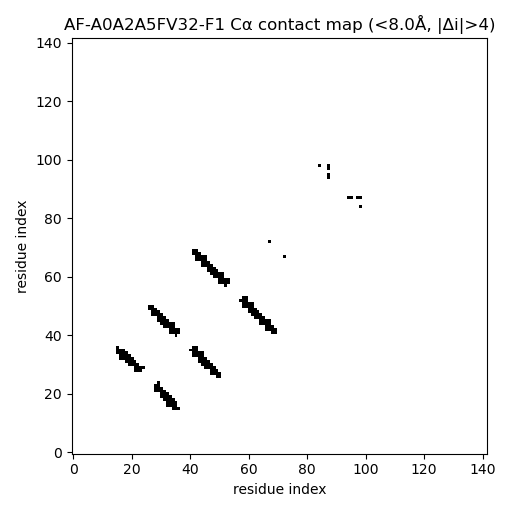2.234 1.00 64.44 102 ILE A O 1
ATOM 873 N N . SER A 1 103 ? -2.872 15.790 2.119 1.00 61.34 103 SER A N 1
ATOM 874 C CA . SER A 1 103 ? -3.477 16.245 3.375 1.00 61.34 103 SER A CA 1
ATOM 875 C C . SER A 1 103 ? -4.999 16.316 3.299 1.00 61.34 103 SER A C 1
ATOM 877 O O . SER A 1 103 ? -5.661 15.860 4.224 1.00 61.34 103 SER A O 1
ATOM 879 N N . ASN A 1 104 ? -5.550 16.831 2.198 1.00 60.12 104 ASN A N 1
ATOM 880 C CA . ASN A 1 104 ? -6.993 17.053 2.083 1.00 60.12 104 ASN A CA 1
ATOM 881 C C . ASN A 1 104 ? -7.786 15.751 1.872 1.00 60.12 104 ASN A C 1
ATOM 883 O O . ASN A 1 104 ? -8.929 15.668 2.298 1.00 60.12 104 ASN A O 1
ATOM 887 N N . ASN A 1 105 ? -7.189 14.713 1.274 1.00 56.69 105 ASN A N 1
ATOM 888 C CA . ASN A 1 105 ? -7.879 13.436 1.051 1.00 56.69 105 ASN A CA 1
ATOM 889 C C . ASN A 1 105 ? -7.889 12.509 2.280 1.00 56.69 105 ASN A C 1
ATOM 891 O O . ASN A 1 105 ? -8.661 11.555 2.304 1.00 56.69 105 ASN A O 1
ATOM 895 N N . PHE A 1 106 ? -7.024 12.736 3.274 1.00 53.34 106 PHE A N 1
ATOM 896 C CA . PHE A 1 106 ? -6.964 11.889 4.471 1.00 53.34 106 PHE A CA 1
ATOM 897 C C . PHE A 1 106 ? -7.955 12.336 5.562 1.00 53.34 106 PHE A C 1
ATOM 899 O O . PHE A 1 106 ? -8.320 11.546 6.424 1.00 53.34 106 PHE A O 1
ATOM 906 N N . THR A 1 107 ? -8.423 13.587 5.519 1.00 51.41 107 THR A N 1
ATOM 907 C CA . THR A 1 107 ? -9.317 14.169 6.537 1.00 51.41 107 THR A CA 1
ATOM 908 C C . THR A 1 107 ? -10.805 13.876 6.332 1.00 51.41 107 THR A C 1
ATOM 910 O O . THR A 1 107 ? -11.581 14.118 7.248 1.00 51.41 107 THR A O 1
ATOM 913 N N . ASP A 1 108 ? -11.208 13.331 5.180 1.00 49.38 108 ASP A N 1
ATOM 914 C CA . ASP A 1 108 ? -12.616 13.022 4.868 1.00 49.38 108 ASP A CA 1
ATOM 915 C C . ASP A 1 108 ? -13.047 11.595 5.267 1.00 49.38 108 ASP A C 1
ATOM 917 O O . ASP A 1 108 ? -14.146 11.148 4.933 1.00 49.38 108 ASP A O 1
ATOM 921 N N . VAL A 1 109 ? -12.208 10.852 5.997 1.00 48.62 109 VAL A N 1
ATOM 922 C CA . VAL A 1 109 ? -12.569 9.522 6.511 1.00 48.62 109 VAL A CA 1
ATOM 923 C C . VAL A 1 109 ? -13.222 9.676 7.891 1.00 48.62 109 VAL A C 1
ATOM 925 O O . VAL A 1 109 ? -12.550 9.636 8.919 1.00 48.62 109 VAL A O 1
ATOM 928 N N . ASN A 1 110 ? -14.543 9.884 7.923 1.00 50.66 110 ASN A N 1
ATOM 929 C CA . ASN A 1 110 ? -15.328 9.881 9.164 1.00 50.66 110 ASN A CA 1
ATOM 930 C C . ASN A 1 110 ? -15.469 8.443 9.691 1.00 50.66 110 ASN A C 1
ATOM 932 O O . ASN A 1 110 ? -16.274 7.658 9.193 1.00 50.66 110 ASN A O 1
ATOM 936 N N . PHE A 1 111 ? -14.695 8.100 10.722 1.00 52.97 111 PHE A N 1
ATOM 937 C CA . PHE A 1 111 ? -14.731 6.787 11.385 1.00 52.97 111 PHE A CA 1
ATOM 938 C C . PHE A 1 111 ? -16.024 6.522 12.180 1.00 52.97 111 PHE A C 1
ATOM 940 O O . PHE A 1 111 ? -16.234 5.408 12.652 1.00 52.97 111 PHE A O 1
ATOM 947 N N . GLU A 1 112 ? -16.901 7.519 12.299 1.00 55.69 112 GLU A N 1
ATOM 948 C CA . GLU A 1 112 ? -18.198 7.431 12.983 1.00 55.69 112 GLU A CA 1
ATOM 949 C C . GLU A 1 112 ? -19.302 6.775 12.128 1.00 55.69 112 GLU A C 1
ATOM 951 O O . GLU A 1 112 ? -20.325 6.374 12.675 1.00 55.69 112 GLU A O 1
ATOM 956 N N . ASP A 1 113 ? -19.092 6.602 10.815 1.00 53.81 113 ASP A N 1
ATOM 957 C CA . ASP A 1 113 ? -20.037 5.927 9.898 1.00 53.81 113 ASP A CA 1
ATOM 958 C C . ASP A 1 113 ? -19.796 4.407 9.787 1.00 53.81 113 ASP A C 1
ATOM 960 O O . ASP A 1 113 ? -20.577 3.664 9.190 1.00 53.81 113 ASP A O 1
ATOM 964 N N . LEU A 1 114 ? -18.726 3.897 10.407 1.00 49.09 114 LEU A N 1
ATOM 965 C CA . LEU A 1 114 ? -18.528 2.459 10.570 1.00 49.09 114 LEU A CA 1
ATOM 966 C C . LEU A 1 114 ? -19.414 1.978 11.714 1.00 49.09 114 LEU A C 1
ATOM 968 O O . LEU A 1 114 ? -18.949 1.779 12.835 1.00 49.09 114 LEU A O 1
ATOM 972 N N . GLY A 1 115 ? -20.702 1.822 11.406 1.00 43.81 115 GLY A N 1
ATOM 973 C CA . GLY A 1 115 ? -21.710 1.270 12.297 1.00 43.81 115 GLY A CA 1
ATOM 974 C C . GLY A 1 115 ? -21.187 0.017 12.986 1.00 43.81 115 GLY A C 1
ATOM 975 O O . GLY A 1 115 ? -21.132 -1.062 12.396 1.00 43.81 115 GLY A O 1
ATOM 976 N N . ILE A 1 116 ? -20.802 0.176 14.251 1.00 45.62 116 ILE A N 1
ATOM 977 C CA . ILE A 1 116 ? -20.658 -0.932 15.182 1.00 45.62 116 ILE A CA 1
ATOM 978 C C . ILE A 1 116 ? -22.070 -1.519 15.262 1.00 45.62 116 ILE A C 1
ATOM 980 O O . ILE A 1 116 ? -22.980 -0.800 15.687 1.00 45.62 116 ILE A O 1
ATOM 984 N N . PRO A 1 117 ? -22.313 -2.752 14.784 1.00 39.22 117 PRO A N 1
ATOM 985 C CA . PRO A 1 117 ? -23.648 -3.314 14.829 1.00 39.22 117 PRO A CA 1
ATOM 986 C C . PRO A 1 117 ? -24.087 -3.371 16.293 1.00 39.22 117 PRO A C 1
ATOM 988 O O . PRO A 1 117 ? -23.426 -3.993 17.124 1.00 39.22 117 PRO A O 1
ATOM 991 N N . GLU A 1 118 ? -25.194 -2.697 16.612 1.00 45.31 118 GLU A N 1
ATOM 992 C CA . GLU A 1 118 ? -25.909 -2.848 17.878 1.00 45.31 118 GLU A CA 1
ATOM 993 C C . GLU A 1 118 ? -26.484 -4.271 17.951 1.00 45.31 118 GLU A C 1
ATOM 995 O O . GLU A 1 118 ? -27.666 -4.501 17.719 1.00 45.31 118 GLU A O 1
ATOM 1000 N N . GLN A 1 119 ? -25.634 -5.252 18.240 1.00 42.31 119 GLN A N 1
ATOM 1001 C CA . GLN A 1 119 ? -26.033 -6.616 18.574 1.00 42.31 119 GLN A CA 1
ATOM 1002 C C . GLN A 1 119 ? -25.276 -7.114 19.809 1.00 42.31 119 GLN A C 1
ATOM 1004 O O . GLN A 1 119 ? -24.814 -8.239 19.835 1.00 42.31 119 GLN A O 1
ATOM 1009 N N . GLU A 1 120 ? -25.158 -6.277 20.843 1.00 40.53 120 GLU A N 1
ATOM 1010 C CA . GLU A 1 120 ? -24.788 -6.719 22.205 1.00 40.53 120 GLU A CA 1
ATOM 1011 C C . GLU A 1 120 ? -25.580 -5.976 23.305 1.00 40.53 120 GLU A C 1
ATOM 1013 O O . GLU A 1 120 ? -25.189 -5.954 24.466 1.00 40.53 120 GLU A O 1
ATOM 1018 N N . LYS A 1 121 ? -26.730 -5.361 22.981 1.00 41.78 121 LYS A N 1
ATOM 1019 C CA . LYS A 1 121 ? -27.627 -4.774 24.005 1.00 41.78 121 LYS A CA 1
ATOM 1020 C C . LYS A 1 121 ? -28.791 -5.680 24.415 1.00 41.78 121 LYS A C 1
ATOM 1022 O O . LYS A 1 121 ? -29.491 -5.343 25.363 1.00 41.78 121 LYS A O 1
ATOM 1027 N N . THR A 1 122 ? -29.024 -6.799 23.730 1.00 36.31 122 THR A N 1
ATOM 1028 C CA . THR A 1 122 ? -30.234 -7.611 23.946 1.00 36.31 122 THR A CA 1
ATOM 1029 C C . THR A 1 122 ? -30.079 -8.759 24.939 1.00 36.31 122 THR A C 1
ATOM 1031 O O . THR A 1 122 ? -31.094 -9.315 25.330 1.00 36.31 122 THR A O 1
ATOM 1034 N N . GLU A 1 123 ? -28.872 -9.096 25.400 1.00 39.28 123 GLU A N 1
ATOM 1035 C CA . GLU A 1 123 ? -28.704 -10.213 26.351 1.00 39.28 123 GLU A CA 1
ATOM 1036 C C . GLU A 1 123 ? -28.704 -9.768 27.826 1.00 39.28 123 GLU A C 1
ATOM 1038 O O . GLU A 1 123 ? -29.069 -10.544 28.702 1.00 39.28 123 GLU A O 1
ATOM 1043 N N . ALA A 1 124 ? -28.427 -8.492 28.121 1.00 42.50 124 ALA A N 1
ATOM 1044 C CA . ALA A 1 124 ? -28.379 -8.000 29.504 1.00 42.50 124 ALA A CA 1
ATOM 1045 C C . ALA A 1 124 ? -29.760 -7.718 30.140 1.00 42.50 124 ALA A C 1
ATOM 1047 O O . ALA A 1 124 ? -29.851 -7.554 31.355 1.00 42.50 124 ALA A O 1
ATOM 1048 N N . SER A 1 125 ? -30.842 -7.635 29.353 1.00 44.19 125 SER A N 1
ATOM 1049 C CA . SER A 1 125 ? -32.181 -7.313 29.881 1.00 44.19 125 SER A CA 1
ATOM 1050 C C . SER A 1 125 ? -32.978 -8.524 30.369 1.00 44.19 125 SER A C 1
ATOM 1052 O O . SER A 1 125 ? -33.951 -8.342 31.103 1.00 44.19 125 SER A O 1
ATOM 1054 N N . ASP A 1 126 ? -32.586 -9.736 29.971 1.00 42.69 126 ASP A N 1
ATOM 1055 C CA . ASP A 1 126 ? -33.317 -10.960 30.315 1.00 42.69 126 ASP A CA 1
ATOM 1056 C C . ASP A 1 126 ? -32.769 -11.632 31.586 1.00 42.69 126 ASP A C 1
ATOM 1058 O O . ASP A 1 126 ? -33.550 -12.198 32.352 1.00 42.69 126 ASP A O 1
ATOM 1062 N N . GLU A 1 127 ? -31.476 -11.476 31.901 1.00 46.44 127 GLU A N 1
ATOM 1063 C CA . GLU A 1 127 ? -30.903 -11.977 33.164 1.00 46.44 127 GLU A CA 1
ATOM 1064 C C . GLU A 1 127 ? -31.413 -11.205 34.393 1.00 46.44 127 GLU A C 1
ATOM 1066 O O . GLU A 1 127 ? -31.702 -11.810 35.424 1.00 46.44 127 GLU A O 1
ATOM 1071 N N . GLN A 1 128 ? -31.654 -9.894 34.273 1.00 49.62 128 GLN A N 1
ATOM 1072 C CA . GLN A 1 128 ? -32.170 -9.090 35.392 1.00 49.62 128 GLN A CA 1
ATOM 1073 C C . GLN A 1 128 ? -33.642 -9.381 35.722 1.00 49.62 128 GLN A C 1
ATOM 1075 O O . GLN A 1 128 ? -34.053 -9.245 36.871 1.00 49.62 128 GLN A O 1
ATOM 1080 N N . LYS A 1 129 ? -34.438 -9.837 34.744 1.00 49.62 129 LYS A N 1
ATOM 1081 C CA . LYS A 1 129 ? -35.824 -10.263 34.995 1.00 49.62 129 LYS A CA 1
ATOM 1082 C C . LYS A 1 129 ? -35.914 -11.653 35.615 1.00 49.62 129 LYS A C 1
ATOM 1084 O O . LYS A 1 129 ? -36.887 -11.929 36.308 1.00 49.62 129 LYS A O 1
ATOM 1089 N N . ALA A 1 130 ? -34.935 -12.524 35.377 1.00 50.38 130 ALA A N 1
ATOM 1090 C CA . ALA A 1 130 ? -34.925 -13.858 35.967 1.00 50.38 130 ALA A CA 1
ATOM 1091 C C . ALA A 1 130 ? -34.589 -13.819 37.470 1.00 50.38 130 ALA A C 1
ATOM 1093 O O . ALA A 1 130 ? -35.217 -14.540 38.240 1.00 50.38 130 ALA A O 1
ATOM 1094 N N . GLU A 1 131 ? -33.675 -12.944 37.907 1.00 52.62 131 GLU A N 1
ATOM 1095 C CA . GLU A 1 131 ? -33.336 -12.800 39.334 1.00 52.62 131 GLU A CA 1
ATOM 1096 C C . GLU A 1 131 ? -34.442 -12.123 40.164 1.00 52.62 131 GLU A C 1
ATOM 1098 O O . GLU A 1 131 ? -34.668 -12.519 41.308 1.00 52.62 131 GLU A O 1
ATOM 1103 N N . GLU A 1 132 ? -35.189 -11.163 39.604 1.00 53.06 132 GLU A N 1
ATOM 1104 C CA . GLU A 1 132 ? -36.277 -10.484 40.333 1.00 53.06 132 GLU A CA 1
ATOM 1105 C C . GLU A 1 132 ? -37.487 -11.409 40.574 1.00 53.06 132 GLU A C 1
ATOM 1107 O O . GLU A 1 132 ? -38.114 -11.355 41.632 1.00 53.06 132 GLU A O 1
ATOM 1112 N N . VAL A 1 133 ? -37.772 -12.330 39.644 1.00 57.12 133 VAL A N 1
ATOM 1113 C CA . VAL A 1 133 ? -38.882 -13.293 39.783 1.00 57.12 133 VAL A CA 1
ATOM 1114 C C . VAL A 1 133 ? -38.576 -14.370 40.831 1.00 57.12 133 VAL A C 1
ATOM 1116 O O . VAL A 1 133 ? -39.479 -14.792 41.549 1.00 57.12 133 VAL A O 1
ATOM 1119 N N . ILE A 1 134 ? -37.310 -14.778 40.971 1.00 57.47 134 ILE A N 1
ATOM 1120 C CA . ILE A 1 134 ? -36.894 -15.773 41.975 1.00 57.47 134 ILE A CA 1
ATOM 1121 C C . ILE A 1 134 ? -36.937 -15.167 43.391 1.00 57.47 134 ILE A C 1
ATOM 1123 O O . ILE A 1 134 ? -37.343 -15.842 44.337 1.00 57.47 134 ILE A O 1
ATOM 1127 N N . ALA A 1 135 ? -36.613 -13.878 43.541 1.00 58.66 135 ALA A N 1
ATOM 1128 C CA . ALA A 1 135 ? -36.663 -13.188 44.832 1.00 58.66 135 ALA A CA 1
ATOM 1129 C C . ALA A 1 135 ? -38.099 -12.950 45.353 1.00 58.66 135 ALA A C 1
ATOM 1131 O O . ALA A 1 135 ? -38.322 -12.956 46.565 1.00 58.66 135 ALA A O 1
ATOM 1132 N N . GLU A 1 136 ? -39.090 -12.768 44.470 1.00 54.06 136 GLU A N 1
ATOM 1133 C CA . GLU A 1 136 ? -40.495 -12.611 44.885 1.00 54.06 136 GLU A CA 1
ATOM 1134 C C . GLU A 1 136 ? -41.180 -13.933 45.275 1.00 54.06 136 GLU A C 1
ATOM 1136 O O . GLU A 1 136 ? -42.162 -13.914 46.026 1.00 54.06 136 GLU A O 1
ATOM 1141 N N . GLU A 1 137 ? -40.685 -15.080 44.798 1.00 54.50 137 GLU A N 1
ATOM 1142 C CA . GLU A 1 137 ? -41.258 -16.392 45.127 1.00 54.50 137 GLU A CA 1
ATOM 1143 C C . GLU A 1 137 ? -40.796 -16.892 46.508 1.00 54.50 137 GLU A C 1
ATOM 1145 O O . GLU A 1 137 ? -41.606 -17.441 47.258 1.00 54.50 137 GLU A O 1
ATOM 1150 N N . GLU A 1 138 ? -39.556 -16.595 46.918 1.00 55.28 138 GLU A N 1
ATOM 1151 C CA . GLU A 1 138 ? -39.046 -16.947 48.257 1.00 55.28 138 GLU A CA 1
ATOM 1152 C C . GLU A 1 138 ? -39.651 -16.088 49.386 1.00 55.28 138 GLU A C 1
ATOM 1154 O O . GLU A 1 138 ? -39.812 -16.562 50.510 1.00 55.28 138 GLU A O 1
ATOM 1159 N N . ALA A 1 139 ? -40.094 -14.860 49.094 1.00 57.94 139 ALA A N 1
ATOM 1160 C CA . ALA A 1 139 ? -40.717 -13.969 50.082 1.00 57.94 139 ALA A CA 1
ATOM 1161 C C . ALA A 1 139 ? -42.187 -14.312 50.418 1.00 57.94 139 ALA A C 1
ATOM 1163 O O . ALA A 1 139 ? -42.785 -13.677 51.287 1.00 57.94 139 ALA A O 1
ATOM 1164 N N . LYS A 1 140 ? -42.797 -15.290 49.732 1.00 58.16 140 LYS A N 1
ATOM 1165 C CA . LYS A 1 140 ? -44.184 -15.740 49.976 1.00 58.16 140 LYS A CA 1
ATOM 1166 C C . LYS A 1 140 ? -44.294 -17.065 50.731 1.00 58.16 140 LYS A C 1
ATOM 1168 O O . LYS A 1 140 ? -45.417 -17.505 50.987 1.00 58.16 140 LYS A O 1
ATOM 1173 N N . SER A 1 141 ? -43.172 -17.692 51.084 1.00 54.44 141 SER A N 1
ATOM 1174 C CA . SER A 1 141 ? -43.142 -18.974 51.802 1.00 54.44 141 SER A CA 1
ATOM 1175 C C . SER A 1 141 ? -42.733 -18.904 53.281 1.00 54.44 141 SER A C 1
ATOM 1177 O O . SER A 1 141 ? -42.608 -19.961 53.898 1.00 54.44 141 SER A O 1
ATOM 1179 N N . GLU A 1 142 ? -42.592 -17.711 53.868 1.00 49.12 142 GLU A N 1
ATOM 1180 C CA . GLU A 1 142 ? -42.465 -17.506 55.329 1.00 49.12 142 GLU A CA 1
ATOM 1181 C C . GLU A 1 142 ? -43.661 -16.757 55.931 1.00 49.12 142 GLU A C 1
ATOM 1183 O O . GLU A 1 142 ? -44.153 -15.789 55.304 1.00 49.12 142 GLU A O 1
#

Foldseek 3Di:
DDPVVVVVVVVVVVVFWPDWDWDDDPQKIWIWTWGADPVRFIKIKIKIWGWDADPVRDIDTDIDIDIGGPVCVVVVVVVVLVVVVVVVVVVVVPDPPPNVVVVVVVVPPDPVPPDPDPPPPPPVVVVVVVVVVVVVVVVPPD

Nearest PDB structures (foldseek):
  3nm7-assembly1_A  TM=9.136E-01  e=8.704E-06  Borreliella burgdorferi
  3nm7-assembly2_D  TM=8.757E-01  e=9.194E-06  Borreliella burgdorferi
  3n8b-assembly1_A  TM=8.914E-01  e=2.603E-05  Borreliella burgdorferi
  2h36-assembly1_X  TM=5.638E-01  e=2.728E-01  Sulfolobus islandicus filamentous virus
  3v85-assembly1_A  TM=3.560E-01  e=1.264E+00  Arabidopsis thaliana

pLDDT: mean 73.75, std 21.84, range [36.31, 97.5]

Radius of gyration: 26.3 Å; Cα contacts (8 Å, |Δi|>4): 120; chains: 1; bounding box: 66×52×77 Å

Solvent-accessible surface area (backbone atoms only — not comparable to full-atom values): 8730 Å² total; per-residue (Å²): 138,64,80,74,68,62,55,67,62,48,62,65,53,58,79,40,50,82,42,79,48,77,49,81,57,90,63,34,35,38,35,45,33,36,31,56,49,98,85,74,44,62,32,41,37,43,33,42,38,34,66,42,74,50,95,88,72,48,73,50,74,51,74,48,78,46,82,44,49,70,91,47,47,64,66,50,49,52,54,50,51,52,52,51,52,50,53,44,63,75,40,56,93,73,55,75,81,61,57,62,60,55,60,61,66,64,71,73,69,67,75,83,74,65,71,74,78,91,79,78,73,76,68,72,66,56,59,62,55,55,55,55,56,55,57,59,58,63,70,70,77,116

Secondary structure (DSSP, 8-state):
--TTHHHHHHHHHHTTEEEEEEEEETTEEEEEEEEE-TTS-EEEEEEEEEEEE-TTS-EEEEEEEEEE-GGGHHHHHHHHHHHHHHHHHHTTTT-SHHHHHHHHHHTT--GGGS-----SSSSHHHHHHHHHHHHHHHTT--